Protein AF-A0A1J0W0M1-F1 (afdb_monomer_lite)

Foldseek 3Di:
DFFDKDWDQDPVRWIWIDTQPDPDIDIANHPVRRVVRVVVVVVVLCVDPVSVVVVVVVVVCCVVVVDPGPRDDDDDDDPVRVVVVVVVVVVVVVVVPCPDD

Secondary structure (DSSP, 8-state):
-EE--EEEE-TTS-EEEE-TT-S--EEESSHHHHHHHHHHHHHHHTT-HHHHHHHHHHHHHHHTTS---TTEE--PPPHHHHHHHHHHHHHHHHHHT----

Radius of gyration: 17.34 Å; chains: 1; bounding box: 52×24×37 Å

Organism: NCBI:txid2213200

Structure (mmCIF, N/CA/C/O backbone):
data_AF-A0A1J0W0M1-F1
#
_entry.id   AF-A0A1J0W0M1-F1
#
loop_
_atom_site.group_PDB
_atom_site.id
_atom_site.type_symbol
_atom_site.label_atom_id
_atom_site.label_alt_id
_atom_site.label_comp_id
_atom_site.label_asym_id
_atom_site.label_entity_id
_atom_site.label_seq_id
_atom_site.pdbx_PDB_ins_code
_atom_site.Cartn_x
_atom_site.Cartn_y
_atom_site.Cartn_z
_atom_site.occupancy
_atom_site.B_iso_or_equiv
_atom_site.auth_seq_id
_atom_site.auth_comp_id
_atom_site.auth_asym_id
_atom_site.auth_atom_id
_atom_site.pdbx_PDB_model_num
ATOM 1 N N . MET A 1 1 ? 6.094 0.647 -9.565 1.00 68.62 1 MET A N 1
ATOM 2 C CA . MET A 1 1 ? 4.744 0.224 -9.163 1.00 68.62 1 MET A CA 1
ATOM 3 C C . MET A 1 1 ? 4.383 0.999 -7.916 1.00 68.62 1 MET A C 1
ATOM 5 O O . MET A 1 1 ? 5.224 1.091 -7.030 1.00 68.62 1 MET A O 1
ATOM 9 N N . THR A 1 2 ? 3.204 1.600 -7.879 1.00 75.31 2 THR A N 1
ATOM 10 C CA . THR A 1 2 ? 2.657 2.276 -6.697 1.00 75.31 2 THR A CA 1
ATOM 11 C C . THR A 1 2 ? 1.217 1.823 -6.521 1.00 75.31 2 THR A C 1
ATOM 13 O O . THR A 1 2 ? 0.497 1.723 -7.513 1.00 75.31 2 THR A O 1
ATOM 16 N N . GLN A 1 3 ? 0.814 1.528 -5.286 1.00 79.06 3 GLN A N 1
ATOM 17 C CA . GLN A 1 3 ? -0.577 1.256 -4.934 1.00 79.06 3 GLN A CA 1
ATOM 18 C C . GLN A 1 3 ? -1.076 2.294 -3.937 1.00 79.06 3 GLN A C 1
ATOM 20 O O . GLN A 1 3 ? -0.400 2.561 -2.943 1.00 79.06 3 GLN A O 1
ATOM 25 N N . ASP A 1 4 ? -2.256 2.854 -4.194 1.00 86.31 4 ASP A N 1
ATOM 26 C CA . ASP A 1 4 ? -2.888 3.830 -3.310 1.00 86.31 4 ASP A CA 1
ATOM 27 C C . ASP A 1 4 ? -3.742 3.128 -2.243 1.00 86.31 4 ASP A C 1
ATOM 29 O O . ASP A 1 4 ? -4.755 2.498 -2.573 1.00 86.31 4 ASP A O 1
ATOM 33 N N . PRO A 1 5 ? -3.376 3.229 -0.953 1.00 91.31 5 PRO A N 1
ATOM 34 C CA . PRO A 1 5 ? -4.140 2.604 0.112 1.00 91.31 5 PRO A CA 1
ATOM 35 C C . PRO A 1 5 ? -5.446 3.349 0.396 1.00 91.31 5 PRO A C 1
ATOM 37 O O . PRO A 1 5 ? -5.542 4.574 0.282 1.00 91.31 5 PRO A O 1
ATOM 40 N N . GLN A 1 6 ? -6.448 2.599 0.842 1.00 93.56 6 GLN A N 1
ATOM 41 C CA . GLN A 1 6 ? -7.738 3.109 1.290 1.00 93.56 6 GLN A CA 1
ATOM 42 C C . GLN A 1 6 ? -7.847 3.044 2.810 1.00 93.56 6 GLN A C 1
ATOM 44 O O . GLN A 1 6 ? -7.399 2.086 3.440 1.00 93.56 6 GLN A O 1
ATOM 49 N N . PHE A 1 7 ? -8.489 4.057 3.392 1.00 95.88 7 PHE A N 1
ATOM 50 C CA . PHE A 1 7 ? -8.691 4.184 4.834 1.00 95.88 7 PHE A CA 1
ATOM 51 C C . PHE A 1 7 ? -10.176 4.354 5.132 1.00 95.88 7 PHE A C 1
ATOM 53 O O . PHE A 1 7 ? -10.827 5.233 4.571 1.00 95.88 7 PHE A O 1
ATOM 60 N N . VAL A 1 8 ? -10.710 3.527 6.028 1.00 96.19 8 VAL A N 1
ATOM 61 C CA . VAL A 1 8 ? -12.124 3.542 6.414 1.00 96.19 8 VAL A CA 1
ATOM 62 C C . VAL A 1 8 ? -12.225 3.622 7.930 1.00 96.19 8 VAL A C 1
ATOM 64 O O . VAL A 1 8 ? -11.760 2.724 8.632 1.00 96.19 8 VAL A O 1
ATOM 67 N N . THR A 1 9 ? -12.851 4.685 8.432 1.00 96.50 9 THR A N 1
ATOM 68 C CA . THR A 1 9 ? -13.174 4.819 9.857 1.00 96.50 9 THR A CA 1
ATOM 69 C C . THR A 1 9 ? -14.288 3.844 10.228 1.00 96.50 9 THR A C 1
ATOM 71 O O . THR A 1 9 ? -15.326 3.789 9.568 1.00 96.50 9 THR A O 1
ATOM 74 N N . GLN A 1 10 ? -14.061 3.062 11.276 1.00 95.62 10 GLN A N 1
ATOM 75 C CA . GLN A 1 10 ? -14.984 2.064 11.796 1.00 95.62 10 GLN A CA 1
ATOM 76 C C . GLN A 1 10 ? -15.900 2.662 12.883 1.00 95.62 10 GLN A C 1
ATOM 78 O O . GLN A 1 10 ? -15.579 3.709 13.451 1.00 95.62 10 GLN A O 1
ATOM 83 N N . PRO A 1 11 ? -17.042 2.016 13.200 1.00 95.44 11 PRO A N 1
ATOM 84 C CA . PRO A 1 11 ? -17.983 2.517 14.208 1.00 95.44 11 PRO A CA 1
ATOM 85 C C . PRO A 1 11 ? -17.401 2.655 15.623 1.00 95.44 11 PRO A C 1
ATOM 87 O O . PRO A 1 11 ? -17.910 3.440 16.416 1.00 95.44 11 PRO A O 1
ATOM 90 N N . ASP A 1 12 ? -16.345 1.905 15.940 1.00 94.06 12 ASP A N 1
ATOM 91 C CA . ASP A 1 12 ? -15.622 1.948 17.217 1.00 94.06 12 ASP A CA 1
ATOM 92 C C . ASP A 1 12 ? -14.529 3.036 17.263 1.00 94.06 12 ASP A C 1
ATOM 94 O O . ASP A 1 12 ? -13.791 3.136 18.242 1.00 94.06 12 ASP A O 1
ATOM 98 N N . GLY A 1 13 ? -14.416 3.856 16.211 1.00 92.31 13 GLY A N 1
ATOM 99 C CA . GLY A 1 13 ? -13.429 4.928 16.087 1.00 92.31 13 GLY A CA 1
ATOM 100 C C . GLY A 1 13 ? -12.076 4.488 15.523 1.00 92.31 13 GLY A C 1
ATOM 101 O O . GLY A 1 13 ? -11.244 5.347 15.233 1.00 92.31 13 GLY A O 1
ATOM 102 N N . ARG A 1 14 ? -11.853 3.185 15.308 1.00 96.50 14 ARG A N 1
ATOM 103 C CA . ARG A 1 14 ? -10.620 2.672 14.696 1.00 96.50 14 ARG A CA 1
ATOM 104 C C . ARG A 1 14 ? -10.583 2.953 13.196 1.00 96.50 14 ARG A C 1
ATOM 106 O O . ARG A 1 14 ? -11.610 3.184 12.561 1.00 96.50 14 ARG A O 1
ATOM 113 N N . VAL A 1 15 ? -9.395 2.903 12.596 1.00 97.31 15 VAL A N 1
ATOM 114 C CA . VAL A 1 15 ? -9.219 3.076 11.147 1.00 97.31 15 VAL A CA 1
ATOM 115 C C . VAL A 1 15 ? -8.740 1.774 10.526 1.00 97.31 15 VAL A C 1
ATOM 117 O O . VAL A 1 15 ? -7.652 1.288 10.836 1.00 97.31 15 VAL A O 1
ATOM 120 N N . ARG A 1 16 ? -9.539 1.229 9.609 1.00 97.06 16 ARG A N 1
ATOM 121 C CA . ARG A 1 16 ? -9.161 0.104 8.754 1.00 97.06 16 ARG A CA 1
ATOM 122 C C . ARG A 1 16 ? -8.390 0.619 7.541 1.00 97.06 16 ARG A C 1
ATOM 124 O O . ARG A 1 16 ? -8.899 1.498 6.848 1.00 97.06 16 ARG A O 1
ATOM 131 N N . ALA A 1 17 ? -7.219 0.054 7.260 1.00 96.75 17 ALA A N 1
ATOM 132 C CA . ALA A 1 17 ? -6.415 0.367 6.079 1.00 96.75 17 ALA A CA 1
ATOM 133 C C . ALA A 1 17 ? -6.181 -0.881 5.217 1.00 96.75 17 ALA A C 1
ATOM 135 O O . ALA A 1 17 ? -5.984 -1.968 5.759 1.00 96.75 17 ALA A O 1
ATOM 136 N N . TYR A 1 18 ? -6.229 -0.729 3.893 1.00 94.00 18 TYR A N 1
ATOM 137 C CA . TYR A 1 18 ? -6.041 -1.822 2.930 1.00 94.00 18 TYR A CA 1
ATOM 138 C C . TYR A 1 18 ? -5.629 -1.285 1.554 1.00 94.00 18 TYR A C 1
ATOM 140 O O . TYR A 1 18 ? -5.935 -0.139 1.219 1.00 94.00 18 TYR A O 1
ATOM 148 N N . TYR A 1 19 ? -4.976 -2.115 0.741 1.00 90.19 19 TYR A N 1
ATOM 149 C CA . TYR A 1 19 ? -4.766 -1.831 -0.678 1.00 90.19 19 TYR A CA 1
ATOM 150 C C . TYR A 1 19 ? -5.920 -2.422 -1.495 1.00 90.19 19 TYR A C 1
ATOM 152 O O . TYR A 1 19 ? -6.258 -3.593 -1.310 1.00 90.19 19 TYR A O 1
ATOM 160 N N . PRO A 1 20 ? -6.563 -1.656 -2.389 1.00 84.25 20 PRO A N 1
ATOM 161 C CA . PRO A 1 20 ? -7.574 -2.229 -3.266 1.00 84.25 20 PRO A CA 1
ATOM 162 C C . PRO A 1 20 ? -6.957 -3.309 -4.167 1.00 84.25 20 PRO A C 1
ATOM 164 O O . PRO A 1 20 ? -5.918 -3.092 -4.786 1.00 84.25 20 PRO A O 1
ATOM 167 N N . GLY A 1 21 ? -7.601 -4.475 -4.225 1.00 79.94 21 GLY A N 1
ATOM 168 C CA . GLY A 1 21 ? -7.092 -5.651 -4.944 1.00 79.94 21 GLY A CA 1
ATOM 169 C C . GLY A 1 21 ? -6.372 -6.671 -4.061 1.00 79.94 21 GLY A C 1
ATOM 170 O O . GLY A 1 21 ? -6.215 -7.809 -4.485 1.00 79.94 21 GLY A O 1
ATOM 171 N N . GLU A 1 22 ? -6.015 -6.305 -2.830 1.00 87.06 22 GLU A N 1
ATOM 172 C CA . GLU A 1 22 ? -5.498 -7.239 -1.830 1.00 87.06 22 GLU A CA 1
ATOM 173 C C . GLU A 1 22 ? -6.643 -7.833 -0.988 1.00 87.06 22 GLU A C 1
ATOM 175 O O . GLU A 1 22 ? -7.677 -7.193 -0.770 1.00 87.06 22 GLU A O 1
ATOM 180 N N . ASP A 1 23 ? -6.464 -9.060 -0.494 1.00 88.44 23 ASP A N 1
ATOM 181 C CA . ASP A 1 23 ? -7.453 -9.789 0.318 1.00 88.44 23 ASP A CA 1
ATOM 182 C C . ASP A 1 23 ? -7.305 -9.554 1.833 1.00 88.44 23 ASP A C 1
ATOM 184 O O . ASP A 1 23 ? -8.059 -10.100 2.645 1.00 88.44 23 ASP A O 1
ATOM 188 N N . TRP A 1 24 ? -6.355 -8.708 2.222 1.00 91.75 24 TRP A N 1
ATOM 189 C CA . TRP A 1 24 ? -6.000 -8.435 3.605 1.00 91.75 24 TRP A CA 1
ATOM 190 C C . TRP A 1 24 ? -6.172 -6.955 3.961 1.00 91.75 24 TRP A C 1
ATOM 192 O O . TRP A 1 24 ? -6.204 -6.059 3.116 1.00 91.75 24 TRP A O 1
ATOM 202 N N . TYR A 1 25 ? -6.306 -6.692 5.259 1.00 95.88 25 TYR A N 1
ATOM 203 C CA . TYR A 1 25 ? -6.407 -5.348 5.816 1.00 95.88 25 TYR A CA 1
ATOM 204 C C . TYR A 1 25 ? -5.778 -5.302 7.207 1.00 95.88 25 TYR A C 1
ATOM 206 O O . TYR A 1 25 ? -5.664 -6.318 7.891 1.00 95.88 25 TYR A O 1
ATOM 214 N N . VAL A 1 26 ? -5.450 -4.098 7.664 1.00 96.62 26 VAL A N 1
ATOM 215 C CA . VAL A 1 26 ? -4.986 -3.826 9.030 1.00 96.62 26 VAL A CA 1
ATOM 216 C C . VAL A 1 26 ? -5.913 -2.830 9.715 1.00 96.62 26 VAL A C 1
ATOM 218 O O . VAL A 1 26 ? -6.713 -2.155 9.064 1.00 96.62 26 VAL A O 1
ATOM 221 N N . THR A 1 27 ? -5.829 -2.725 11.042 1.00 96.94 27 THR A N 1
ATOM 222 C CA . THR A 1 27 ? -6.644 -1.773 11.809 1.00 96.94 27 THR A CA 1
ATOM 223 C C . THR A 1 27 ? -5.805 -1.019 12.836 1.00 96.94 27 THR A C 1
ATOM 225 O O . THR A 1 27 ? -5.307 -1.617 13.790 1.00 96.94 27 THR A O 1
ATOM 228 N N . GLY A 1 28 ? -5.715 0.302 12.692 1.00 95.75 28 GLY A N 1
ATOM 229 C CA . GLY A 1 28 ? -5.082 1.206 13.654 1.00 95.75 28 GLY A CA 1
ATOM 230 C C . GLY A 1 28 ? -6.083 1.863 14.605 1.00 95.75 28 GLY A C 1
ATOM 231 O O . GLY A 1 28 ? -7.281 1.899 14.328 1.00 95.75 28 GLY A O 1
ATOM 232 N N . ALA A 1 29 ? -5.597 2.392 15.730 1.00 96.19 29 ALA A N 1
ATOM 233 C CA . ALA A 1 29 ? -6.412 3.202 16.644 1.00 96.19 29 ALA A CA 1
ATOM 234 C C . ALA A 1 29 ? -6.841 4.540 16.013 1.00 96.19 29 ALA A C 1
ATOM 236 O O . ALA A 1 29 ? -7.906 5.059 16.318 1.00 96.19 29 ALA A O 1
ATOM 237 N N . ASP A 1 30 ? -6.024 5.060 15.100 1.00 94.38 30 ASP A N 1
ATOM 238 C CA . ASP A 1 30 ? -6.273 6.253 14.301 1.00 94.38 30 ASP A CA 1
ATOM 239 C C . ASP A 1 30 ? -5.649 6.081 12.904 1.00 94.38 30 ASP A C 1
ATOM 241 O O . ASP A 1 30 ? -5.099 5.024 12.569 1.00 94.38 30 ASP A O 1
ATOM 245 N N . ARG A 1 31 ? -5.723 7.124 12.071 1.00 93.44 31 ARG A N 1
ATOM 246 C CA . ARG A 1 31 ? -5.196 7.088 10.701 1.00 93.44 31 ARG A CA 1
ATOM 247 C C . ARG A 1 31 ? -3.682 6.871 10.649 1.00 93.44 31 ARG A C 1
ATOM 249 O O . ARG A 1 31 ? -3.224 6.130 9.786 1.00 93.44 31 ARG A O 1
ATOM 256 N N . ASN A 1 32 ? -2.913 7.478 11.549 1.00 94.12 32 ASN A N 1
ATOM 257 C CA . ASN A 1 32 ? -1.457 7.329 11.569 1.00 94.12 32 ASN A CA 1
ATOM 258 C C . ASN A 1 32 ? -1.061 5.928 12.041 1.00 94.12 32 ASN A C 1
ATOM 260 O O . ASN A 1 32 ? -0.197 5.298 11.433 1.00 94.12 32 ASN A O 1
ATOM 264 N N . GLY A 1 33 ? -1.746 5.403 13.059 1.00 94.31 33 GLY A N 1
ATOM 265 C CA . GLY A 1 33 ? -1.587 4.022 13.503 1.00 94.31 33 GLY A CA 1
ATOM 266 C C . GLY A 1 33 ? -1.935 3.018 12.403 1.00 94.31 33 GLY A C 1
ATOM 267 O O . GLY A 1 33 ? -1.242 2.018 12.243 1.00 94.31 33 GLY A O 1
ATOM 268 N N . ALA A 1 34 ? -2.965 3.299 11.600 1.00 94.75 34 ALA A N 1
ATOM 269 C CA . ALA A 1 34 ? -3.341 2.446 10.477 1.00 94.75 34 ALA A CA 1
ATOM 270 C C . ALA A 1 34 ? -2.312 2.498 9.335 1.00 94.75 34 ALA A C 1
ATOM 272 O O . ALA A 1 34 ? -2.021 1.460 8.751 1.00 94.75 34 ALA A O 1
ATOM 273 N N . ILE A 1 35 ? -1.721 3.668 9.051 1.00 92.38 35 ILE A N 1
ATOM 274 C CA . ILE A 1 35 ? -0.613 3.805 8.087 1.00 92.38 35 ILE A CA 1
ATOM 275 C C . ILE A 1 35 ? 0.600 2.987 8.541 1.00 92.38 35 ILE A C 1
ATOM 277 O O . ILE A 1 35 ? 1.128 2.204 7.758 1.00 92.38 35 ILE A O 1
ATOM 281 N N . ALA A 1 36 ? 1.022 3.138 9.799 1.00 92.44 36 ALA A N 1
ATOM 282 C CA . ALA A 1 36 ? 2.177 2.416 10.330 1.00 92.44 36 ALA A CA 1
ATOM 283 C C . ALA A 1 36 ? 1.964 0.894 10.294 1.00 92.44 36 ALA A C 1
ATOM 285 O O . ALA A 1 36 ? 2.845 0.158 9.853 1.00 92.44 36 ALA A O 1
ATOM 286 N N . ALA A 1 37 ? 0.774 0.430 10.691 1.00 94.81 37 ALA A N 1
ATOM 287 C CA . ALA A 1 37 ? 0.414 -0.982 10.613 1.00 94.81 37 ALA A CA 1
ATOM 288 C C . ALA A 1 37 ? 0.400 -1.498 9.165 1.00 94.81 37 ALA A C 1
ATOM 290 O O . ALA A 1 37 ? 0.827 -2.620 8.916 1.00 94.81 37 ALA A O 1
ATOM 291 N N . LEU A 1 38 ? -0.064 -0.683 8.211 1.00 94.06 38 LEU A N 1
ATOM 292 C CA . LEU A 1 38 ? -0.155 -1.082 6.807 1.00 94.06 38 LEU A CA 1
ATOM 293 C C . LEU A 1 38 ? 1.233 -1.248 6.185 1.00 94.06 38 LEU A C 1
ATOM 295 O O . LEU A 1 38 ? 1.464 -2.215 5.466 1.00 94.06 38 LEU A O 1
ATOM 299 N N . ILE A 1 39 ? 2.153 -0.330 6.492 1.00 91.56 39 ILE A N 1
ATOM 300 C CA . ILE A 1 39 ? 3.546 -0.406 6.037 1.00 91.56 39 ILE A C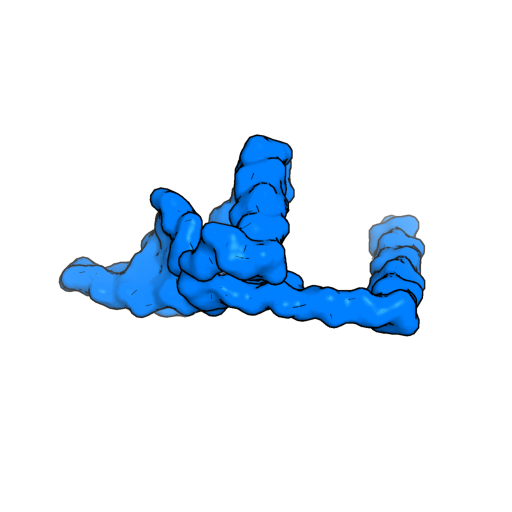A 1
ATOM 301 C C . ILE A 1 39 ? 4.207 -1.672 6.591 1.00 91.56 39 ILE A C 1
ATOM 303 O O . ILE A 1 39 ? 4.764 -2.444 5.818 1.00 91.56 39 ILE A O 1
ATOM 307 N N . ALA A 1 40 ? 4.081 -1.926 7.897 1.00 93.06 40 ALA A N 1
ATOM 308 C CA . ALA A 1 40 ? 4.684 -3.096 8.532 1.00 93.06 40 ALA A CA 1
ATOM 309 C C . ALA A 1 40 ? 4.147 -4.423 7.962 1.00 93.06 40 ALA A C 1
ATOM 311 O O . ALA A 1 40 ? 4.926 -5.319 7.644 1.00 93.06 40 ALA A O 1
ATOM 312 N N . GLU A 1 41 ? 2.827 -4.537 7.778 1.00 94.38 41 GLU A N 1
ATOM 313 C CA . GLU A 1 41 ? 2.212 -5.736 7.191 1.00 94.38 41 GLU A CA 1
ATOM 314 C C . GLU A 1 41 ? 2.647 -5.932 5.733 1.00 94.38 41 GLU A C 1
ATOM 316 O O . GLU A 1 41 ? 2.963 -7.049 5.320 1.00 94.38 41 GLU A O 1
ATOM 321 N N . SER A 1 42 ? 2.718 -4.845 4.956 1.00 90.38 42 SER A N 1
ATOM 322 C CA . SER A 1 42 ? 3.199 -4.893 3.575 1.00 90.38 42 SER A CA 1
ATOM 323 C C . SER A 1 42 ? 4.656 -5.351 3.504 1.00 90.38 42 SER A C 1
ATOM 325 O O . SER A 1 42 ? 4.987 -6.182 2.662 1.00 90.38 42 SER A O 1
ATOM 327 N N . GLU A 1 43 ? 5.532 -4.841 4.371 1.00 90.19 43 GLU A N 1
ATOM 328 C CA . GLU A 1 43 ? 6.939 -5.253 4.432 1.00 90.19 43 GLU A CA 1
ATOM 329 C C . GLU A 1 43 ? 7.083 -6.724 4.825 1.00 90.19 43 GLU A C 1
ATOM 331 O O . GLU A 1 43 ? 7.874 -7.446 4.219 1.00 90.19 43 GLU A O 1
ATOM 336 N N . GLN A 1 44 ? 6.294 -7.188 5.796 1.00 91.12 44 GLN A N 1
ATOM 337 C CA . GLN A 1 44 ? 6.281 -8.589 6.205 1.00 91.12 44 GLN A CA 1
ATOM 338 C C . GLN A 1 44 ? 5.810 -9.501 5.066 1.00 91.12 44 GLN A C 1
ATOM 340 O O . GLN A 1 44 ? 6.422 -10.534 4.805 1.00 91.12 44 GLN A O 1
ATOM 345 N N . ARG A 1 45 ? 4.752 -9.116 4.348 1.00 90.19 45 ARG A N 1
ATOM 346 C CA . ARG A 1 45 ? 4.238 -9.874 3.198 1.00 90.19 45 ARG A CA 1
ATOM 347 C C . ARG A 1 45 ? 5.217 -9.933 2.043 1.00 90.19 45 ARG A C 1
AT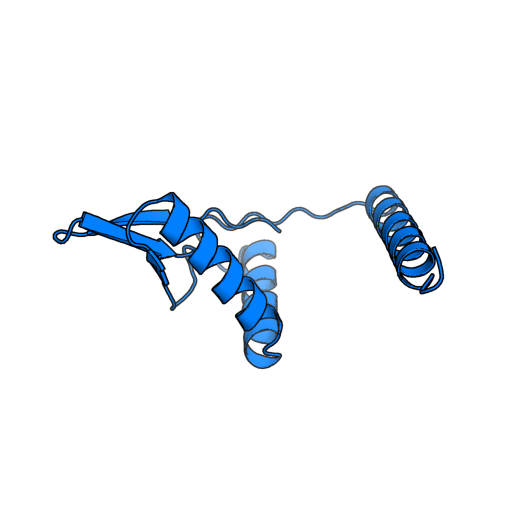OM 349 O O . ARG A 1 45 ? 5.368 -10.978 1.425 1.00 90.19 45 ARG A O 1
ATOM 356 N N . MET A 1 46 ? 5.952 -8.854 1.801 1.00 88.12 46 MET A N 1
ATOM 357 C CA . MET A 1 46 ? 7.014 -8.833 0.796 1.00 88.12 46 MET A CA 1
ATOM 358 C C . MET A 1 46 ? 8.194 -9.757 1.137 1.00 88.12 46 MET A C 1
ATOM 360 O O . MET A 1 46 ? 9.038 -9.985 0.276 1.00 88.12 46 MET A O 1
ATOM 364 N N . GLN A 1 47 ? 8.268 -10.309 2.352 1.00 90.00 47 GLN A N 1
ATOM 365 C CA . GLN A 1 47 ? 9.234 -11.357 2.704 1.00 90.00 47 GLN A CA 1
ATOM 366 C C . GLN A 1 47 ? 8.706 -12.771 2.421 1.00 90.00 47 GLN A C 1
ATOM 368 O O . GLN A 1 47 ? 9.499 -13.710 2.400 1.00 90.00 47 GLN A O 1
ATOM 373 N N . ASP A 1 48 ? 7.400 -12.938 2.187 1.00 91.12 48 ASP A N 1
ATOM 374 C CA . ASP A 1 48 ? 6.792 -14.216 1.819 1.00 91.12 48 ASP A CA 1
ATOM 375 C C . ASP A 1 48 ? 6.927 -14.453 0.298 1.00 91.12 48 ASP A C 1
ATOM 377 O O . ASP A 1 48 ? 6.338 -13.717 -0.505 1.00 91.12 48 ASP A O 1
ATOM 381 N N . PRO A 1 49 ? 7.668 -15.492 -0.139 1.00 89.06 49 PRO A N 1
ATOM 382 C CA . PRO A 1 49 ? 7.826 -15.805 -1.557 1.00 89.06 49 PRO A CA 1
ATOM 383 C C . PRO A 1 49 ? 6.503 -16.093 -2.277 1.00 89.06 49 PRO A C 1
ATOM 385 O O . PRO A 1 49 ? 6.378 -15.792 -3.465 1.00 89.06 49 PRO A O 1
ATOM 388 N N . ALA A 1 50 ? 5.518 -16.677 -1.586 1.00 89.56 50 ALA A N 1
ATOM 389 C CA . ALA A 1 50 ? 4.221 -16.992 -2.177 1.00 89.56 50 ALA A CA 1
ATOM 390 C C . ALA A 1 50 ? 3.421 -15.716 -2.461 1.00 89.56 50 ALA A C 1
ATOM 392 O O . ALA A 1 50 ? 2.827 -15.581 -3.534 1.00 89.56 50 ALA A O 1
ATOM 393 N N . TYR A 1 51 ? 3.465 -14.761 -1.531 1.00 87.81 51 TYR A N 1
ATOM 394 C CA . TYR A 1 51 ? 2.862 -13.445 -1.710 1.00 87.81 51 TYR A CA 1
ATOM 395 C C . TYR A 1 51 ? 3.537 -12.678 -2.850 1.00 87.81 51 TYR A C 1
ATOM 397 O O . TYR A 1 51 ? 2.856 -12.196 -3.751 1.00 87.81 51 TYR A O 1
ATOM 405 N N . LEU A 1 52 ? 4.874 -12.633 -2.873 1.00 88.44 52 LEU A N 1
ATOM 406 C CA . LEU A 1 52 ? 5.639 -11.986 -3.944 1.00 88.44 52 LEU A CA 1
ATOM 407 C C . LEU A 1 52 ? 5.271 -12.520 -5.333 1.00 88.44 52 LEU A C 1
ATOM 409 O O . L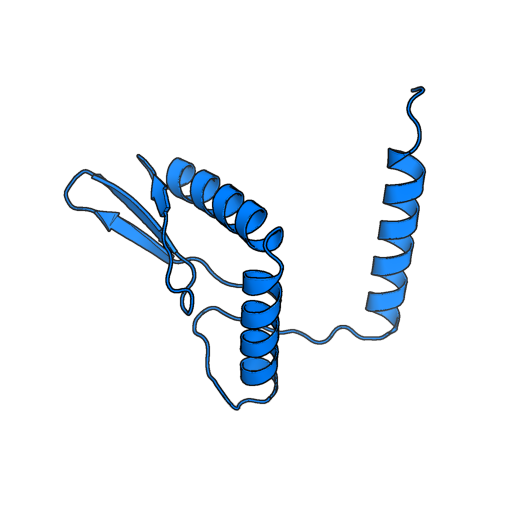EU A 1 52 ? 5.097 -11.734 -6.265 1.00 88.44 52 LEU A O 1
ATOM 413 N N . ALA A 1 53 ? 5.139 -13.841 -5.477 1.00 88.50 53 ALA A N 1
ATOM 414 C CA . ALA A 1 53 ? 4.761 -14.462 -6.742 1.00 88.50 53 ALA A CA 1
ATOM 415 C C . ALA A 1 53 ? 3.349 -14.043 -7.183 1.00 88.50 53 ALA A C 1
ATOM 417 O O . ALA A 1 53 ? 3.176 -13.584 -8.313 1.00 88.50 53 ALA A O 1
ATOM 418 N N . GLN A 1 54 ? 2.357 -14.124 -6.288 1.00 87.00 54 GLN A N 1
ATOM 419 C CA . GLN A 1 54 ? 0.990 -13.684 -6.593 1.00 87.00 54 GLN A CA 1
ATOM 420 C C . GLN A 1 54 ? 0.928 -12.192 -6.935 1.00 87.00 54 GLN A C 1
ATOM 422 O O . GLN A 1 54 ? 0.290 -11.799 -7.914 1.00 87.00 54 GLN A O 1
ATOM 427 N N . HIS A 1 55 ? 1.628 -11.364 -6.164 1.00 87.12 55 HIS A N 1
ATOM 428 C CA . HIS A 1 55 ? 1.658 -9.919 -6.346 1.00 87.12 55 HIS A CA 1
ATOM 429 C C . HIS A 1 55 ? 2.340 -9.527 -7.667 1.00 87.12 55 HIS A C 1
ATOM 431 O O . HIS A 1 55 ? 1.878 -8.632 -8.385 1.00 87.12 55 HIS A O 1
ATOM 437 N N . TRP A 1 56 ? 3.395 -10.248 -8.059 1.00 87.25 56 TRP A N 1
ATOM 438 C CA . TRP A 1 56 ? 4.020 -10.101 -9.372 1.00 87.25 56 T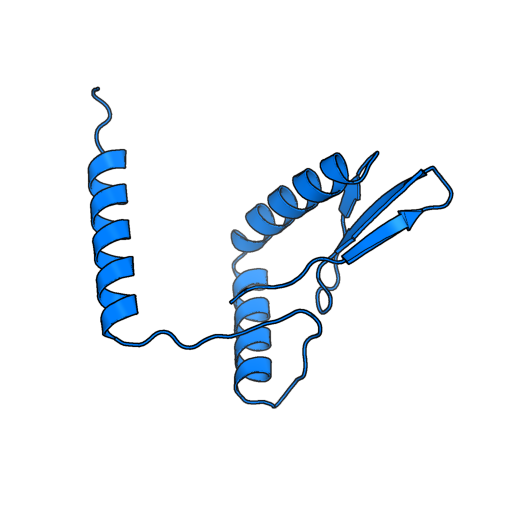RP A CA 1
ATOM 439 C C . TRP A 1 56 ? 3.069 -10.483 -10.509 1.00 87.25 56 TRP A C 1
ATOM 441 O O . TRP A 1 56 ? 2.932 -9.729 -11.473 1.00 87.25 56 TRP A O 1
ATOM 451 N N . GLU A 1 57 ? 2.373 -11.616 -10.402 1.00 89.06 57 GLU A N 1
ATOM 452 C CA . GLU A 1 57 ? 1.405 -12.036 -11.418 1.00 89.06 57 GLU A CA 1
ATOM 453 C C . GLU A 1 57 ? 0.253 -11.038 -11.572 1.00 89.06 57 GLU A C 1
ATOM 455 O O . GLU A 1 57 ? -0.106 -10.696 -12.700 1.00 89.06 57 GLU A O 1
ATOM 460 N N . MET A 1 58 ? -0.294 -10.530 -10.462 1.00 87.62 58 MET A N 1
ATOM 461 C CA . MET A 1 58 ? -1.296 -9.459 -10.470 1.00 87.62 58 MET A CA 1
ATOM 462 C C . MET A 1 58 ? -0.771 -8.225 -11.214 1.00 87.62 58 MET A C 1
ATOM 464 O O . MET A 1 58 ? -1.440 -7.699 -12.104 1.00 87.62 58 MET A O 1
ATOM 468 N N . THR A 1 59 ? 0.461 -7.811 -10.917 1.00 86.81 59 THR A N 1
ATOM 469 C CA . THR A 1 59 ? 1.116 -6.673 -11.577 1.00 86.81 59 THR A CA 1
ATOM 470 C C . THR A 1 59 ? 1.253 -6.885 -13.083 1.00 86.81 59 THR A C 1
ATOM 472 O O . THR A 1 59 ? 0.980 -5.969 -13.860 1.00 86.81 59 THR A O 1
ATOM 475 N N . GLN A 1 60 ? 1.641 -8.088 -13.516 1.00 88.81 60 GLN A N 1
ATOM 476 C CA . GLN A 1 60 ? 1.751 -8.422 -14.938 1.00 88.81 60 GLN A CA 1
ATOM 477 C C . GLN A 1 60 ? 0.386 -8.393 -15.628 1.00 88.81 60 GLN A C 1
ATOM 479 O O . GLN A 1 60 ? 0.246 -7.764 -16.673 1.00 88.81 60 GLN A O 1
ATOM 484 N N . ARG A 1 61 ? -0.649 -9.000 -15.030 1.00 88.12 61 ARG A N 1
ATOM 485 C CA . ARG A 1 61 ? -2.011 -8.957 -15.591 1.00 88.12 61 ARG A CA 1
ATOM 486 C C . ARG A 1 61 ? -2.537 -7.527 -15.706 1.00 88.12 61 ARG A C 1
ATOM 488 O O . ARG A 1 61 ? -3.152 -7.209 -16.723 1.00 88.12 61 ARG A O 1
ATOM 495 N N . HIS A 1 62 ? -2.251 -6.675 -14.720 1.00 85.88 62 HIS A N 1
ATOM 496 C CA . HIS A 1 62 ? -2.596 -5.256 -14.761 1.00 85.88 62 HIS A CA 1
ATOM 497 C C . HIS A 1 62 ? -1.878 -4.519 -15.891 1.00 85.88 62 HIS A C 1
ATOM 499 O O . HIS A 1 62 ? -2.509 -3.823 -16.684 1.00 85.88 62 HIS A O 1
ATOM 505 N N . ARG A 1 63 ? -0.555 -4.695 -15.991 1.00 87.25 63 ARG A N 1
ATOM 506 C CA . ARG A 1 63 ? 0.264 -4.064 -17.033 1.00 87.25 63 ARG A CA 1
ATOM 507 C C . ARG A 1 63 ? -0.187 -4.469 -18.434 1.00 87.25 63 ARG A C 1
ATOM 509 O O . ARG A 1 63 ? -0.279 -3.622 -19.314 1.00 87.25 63 ARG A O 1
ATOM 516 N N . ASP A 1 64 ? -0.494 -5.747 -18.621 1.00 89.38 64 ASP A N 1
ATOM 517 C CA . ASP A 1 64 ? -0.922 -6.295 -19.907 1.00 89.38 64 ASP A CA 1
ATOM 518 C C . ASP A 1 64 ? -2.388 -5.947 -20.243 1.00 89.38 64 ASP A C 1
ATOM 520 O O . ASP A 1 64 ? -2.906 -6.388 -21.268 1.00 89.38 64 ASP A O 1
ATOM 524 N N . GLY A 1 65 ? -3.094 -5.214 -19.370 1.00 85.88 65 GLY A N 1
ATOM 525 C CA . GLY A 1 65 ? -4.501 -4.847 -19.547 1.00 85.88 65 GLY A CA 1
ATOM 526 C C . GLY A 1 65 ? -5.483 -6.018 -19.428 1.00 85.88 65 GLY A C 1
ATOM 527 O O . GLY A 1 65 ? -6.643 -5.891 -19.815 1.00 85.88 65 GLY A O 1
ATOM 528 N N . ARG A 1 66 ? -5.036 -7.167 -18.904 1.00 89.06 66 ARG A N 1
ATOM 529 C CA . ARG A 1 66 ? -5.864 -8.368 -18.693 1.00 89.06 66 ARG A CA 1
ATOM 530 C C . ARG A 1 66 ? -6.731 -8.268 -17.441 1.00 89.06 66 ARG A C 1
ATOM 532 O O . ARG A 1 66 ? -7.758 -8.934 -17.354 1.00 89.06 66 ARG A O 1
ATOM 539 N N . GLU A 1 67 ? -6.313 -7.451 -16.483 1.00 86.62 67 GLU A N 1
ATOM 540 C CA . GLU A 1 67 ? -7.025 -7.179 -15.238 1.00 86.62 67 GLU A CA 1
ATOM 541 C C . GLU A 1 67 ? -6.918 -5.685 -14.917 1.00 86.62 67 GLU A C 1
ATOM 543 O O . GLU A 1 67 ? -5.900 -5.062 -15.205 1.00 86.62 67 GLU A O 1
ATOM 548 N N . HIS A 1 68 ? -7.951 -5.094 -14.316 1.00 84.50 68 HIS A N 1
ATOM 549 C CA . HIS A 1 68 ? -7.840 -3.766 -13.722 1.00 84.50 68 HIS A CA 1
ATOM 550 C C . HIS A 1 68 ? -7.858 -3.899 -12.202 1.00 84.50 68 HIS A C 1
ATOM 552 O O . HIS A 1 68 ? -8.865 -4.289 -11.616 1.00 84.50 68 HIS A O 1
ATOM 558 N N . THR A 1 69 ? -6.741 -3.542 -11.580 1.00 83.31 69 THR A N 1
ATOM 559 C CA . THR A 1 69 ? -6.561 -3.556 -10.123 1.00 83.31 69 THR A CA 1
ATOM 560 C C . THR A 1 69 ? -6.690 -2.115 -9.632 1.00 83.31 69 THR A C 1
ATOM 562 O O . THR A 1 69 ? -5.844 -1.289 -9.985 1.00 83.31 69 THR A O 1
ATOM 565 N N . PRO A 1 70 ? -7.743 -1.761 -8.879 1.00 81.19 70 PRO A N 1
ATOM 566 C CA . PRO A 1 70 ? -7.946 -0.384 -8.449 1.00 81.19 70 PRO A CA 1
ATOM 567 C C . PRO A 1 70 ? -6.775 0.121 -7.601 1.00 81.19 70 PRO A C 1
ATOM 569 O O . PRO A 1 70 ? -6.175 -0.630 -6.841 1.00 81.19 70 PRO A O 1
ATOM 572 N N . GLY A 1 71 ? -6.425 1.399 -7.741 1.00 79.12 71 GLY A N 1
ATOM 573 C CA . GLY A 1 71 ? -5.322 2.005 -6.990 1.00 79.12 71 GLY A CA 1
ATOM 574 C C . GLY A 1 71 ? -3.925 1.523 -7.391 1.00 79.12 71 GLY A C 1
ATOM 575 O O . GLY A 1 71 ? -2.959 2.106 -6.919 1.00 79.12 71 GLY A O 1
ATOM 576 N N . LEU A 1 72 ? -3.786 0.521 -8.266 1.00 82.38 72 LEU A N 1
ATOM 577 C CA . LEU A 1 72 ? -2.502 0.068 -8.789 1.00 82.38 72 LEU A CA 1
ATOM 578 C C . LEU A 1 72 ? -2.083 0.906 -10.000 1.00 82.38 72 LEU A C 1
ATOM 580 O O . LEU A 1 72 ? -2.821 1.036 -10.970 1.00 82.38 72 LEU A O 1
ATOM 584 N N . SER A 1 73 ? -0.866 1.441 -9.950 1.00 80.94 73 SER A N 1
ATOM 585 C CA . SER A 1 73 ? -0.201 2.118 -11.060 1.00 80.94 73 SER A CA 1
ATOM 586 C C . SER A 1 73 ? 1.133 1.446 -11.372 1.00 80.94 73 SER A C 1
ATOM 588 O O . SER A 1 73 ? 2.020 1.314 -10.517 1.00 80.94 73 SER A O 1
ATOM 590 N N . VAL A 1 74 ? 1.304 1.046 -12.631 1.00 81.31 74 VAL A N 1
ATOM 591 C CA . VAL A 1 74 ? 2.545 0.465 -13.152 1.00 81.31 74 VAL A CA 1
ATOM 592 C C . VAL A 1 74 ? 3.154 1.439 -14.154 1.00 81.31 74 VAL A C 1
ATOM 594 O O . VAL A 1 74 ? 2.484 1.903 -15.068 1.00 81.31 74 VAL A O 1
ATOM 597 N N . ARG A 1 75 ? 4.437 1.756 -13.971 1.00 82.56 75 ARG A N 1
ATOM 598 C CA . ARG A 1 75 ? 5.218 2.574 -14.899 1.00 82.56 75 ARG A CA 1
ATOM 599 C C . ARG A 1 75 ? 6.445 1.784 -15.313 1.00 82.56 75 ARG A C 1
ATOM 601 O O . ARG A 1 75 ? 7.181 1.317 -14.441 1.00 82.56 75 ARG A O 1
ATOM 608 N N . GLU A 1 76 ? 6.654 1.664 -16.616 1.00 79.62 76 GLU A N 1
ATOM 609 C CA . GLU A 1 76 ? 7.917 1.179 -17.158 1.00 79.62 76 GLU A CA 1
ATOM 610 C C . GLU A 1 76 ? 8.976 2.269 -17.000 1.00 79.62 76 GLU A C 1
ATOM 612 O O . GLU A 1 76 ? 8.723 3.454 -17.235 1.00 79.62 76 GLU A O 1
ATOM 617 N N . ILE A 1 77 ? 10.146 1.867 -16.521 1.00 83.44 77 ILE A N 1
ATOM 618 C CA . ILE A 1 77 ? 11.317 2.735 -16.470 1.00 83.44 77 ILE A CA 1
ATOM 619 C C . ILE A 1 77 ? 12.151 2.460 -17.714 1.00 83.44 77 ILE A C 1
ATOM 621 O O . ILE A 1 77 ? 12.240 1.315 -18.160 1.00 83.44 77 ILE A O 1
ATOM 625 N N . ASP A 1 78 ? 12.738 3.507 -18.280 1.00 82.44 78 ASP A N 1
ATOM 626 C CA . ASP A 1 78 ? 13.671 3.341 -19.386 1.00 82.44 78 ASP A CA 1
ATOM 627 C C . ASP A 1 78 ? 15.030 2.812 -18.894 1.00 82.44 78 ASP A C 1
ATOM 629 O O . ASP A 1 78 ? 15.296 2.677 -17.693 1.00 82.44 78 ASP A O 1
ATOM 633 N N . GLN A 1 79 ? 15.897 2.477 -19.850 1.00 84.50 79 GLN A N 1
ATOM 634 C CA . GLN A 1 79 ? 17.219 1.933 -19.560 1.00 84.50 79 GLN A CA 1
ATOM 635 C C . GLN A 1 79 ? 18.084 2.905 -18.742 1.00 84.50 79 GLN A C 1
ATOM 637 O O . GLN A 1 79 ? 18.794 2.477 -17.834 1.00 84.50 79 GLN A O 1
ATOM 642 N N . THR A 1 80 ? 18.000 4.207 -19.014 1.00 86.88 80 THR A N 1
ATOM 643 C CA . THR A 1 80 ? 18.774 5.226 -18.297 1.00 86.88 80 THR A CA 1
ATOM 644 C C . THR A 1 80 ? 18.348 5.310 -16.833 1.00 86.88 80 THR A C 1
ATOM 646 O O . THR A 1 80 ? 19.189 5.326 -15.934 1.00 86.88 80 THR A O 1
ATOM 649 N N . GLU A 1 81 ? 17.045 5.300 -16.560 1.00 86.69 81 GLU A N 1
ATOM 650 C CA . GLU A 1 81 ? 16.519 5.287 -15.200 1.00 86.69 81 GLU A CA 1
ATOM 651 C C . GLU A 1 81 ? 16.873 3.983 -14.464 1.00 86.69 81 GLU A C 1
ATOM 653 O O . GLU A 1 81 ? 17.194 4.014 -13.271 1.00 86.69 81 GLU A O 1
ATOM 658 N N . TYR A 1 82 ? 16.873 2.843 -15.161 1.00 83.81 82 TYR A N 1
ATOM 659 C CA . TYR A 1 82 ? 17.325 1.566 -14.604 1.00 83.81 82 TYR A CA 1
ATOM 660 C C . TYR A 1 82 ? 18.804 1.598 -14.189 1.00 83.81 82 TYR A C 1
ATOM 662 O O . TYR A 1 82 ? 19.143 1.206 -13.066 1.00 83.81 82 TYR A O 1
ATOM 670 N N . GLU A 1 83 ? 19.684 2.096 -15.060 1.00 84.50 83 GLU A N 1
ATOM 671 C CA . GLU A 1 83 ? 21.121 2.219 -14.794 1.00 84.50 83 GLU A CA 1
ATOM 672 C C . GLU A 1 83 ? 21.389 3.132 -13.588 1.00 84.50 83 GLU A C 1
ATOM 674 O O . GLU A 1 83 ? 22.131 2.749 -12.679 1.00 84.50 83 GLU A O 1
ATOM 679 N N . ILE A 1 84 ? 20.711 4.286 -13.513 1.00 86.12 84 ILE A N 1
ATOM 680 C CA . ILE A 1 84 ? 20.817 5.220 -12.380 1.00 86.12 84 ILE A CA 1
ATOM 681 C C . ILE A 1 84 ? 20.400 4.544 -11.070 1.00 86.12 84 ILE A C 1
ATOM 683 O O . ILE A 1 84 ? 21.127 4.607 -10.076 1.00 86.12 84 ILE A O 1
ATOM 687 N N . ARG A 1 85 ? 19.243 3.873 -11.048 1.00 83.88 85 ARG A N 1
ATOM 688 C CA . ARG A 1 85 ? 18.741 3.202 -9.837 1.00 83.88 85 ARG A CA 1
ATOM 689 C C . ARG A 1 85 ? 19.678 2.085 -9.378 1.00 83.88 85 ARG A C 1
ATOM 691 O O . ARG A 1 85 ? 19.943 1.968 -8.182 1.00 83.88 85 ARG A O 1
ATOM 698 N N . THR A 1 86 ? 20.209 1.304 -10.315 1.00 81.75 86 THR A N 1
ATOM 699 C CA . THR A 1 86 ? 21.127 0.193 -10.023 1.00 81.75 86 THR A CA 1
ATOM 700 C C . THR A 1 86 ? 22.460 0.701 -9.473 1.00 81.75 86 THR A C 1
ATOM 702 O O . THR A 1 86 ? 22.967 0.159 -8.489 1.00 81.75 86 THR A O 1
ATOM 705 N N . ALA A 1 87 ? 23.002 1.784 -10.038 1.00 80.38 87 ALA A N 1
ATOM 706 C CA . ALA A 1 87 ? 24.216 2.419 -9.534 1.00 80.38 87 ALA A CA 1
ATOM 707 C C . ALA A 1 87 ? 24.029 2.958 -8.104 1.00 80.38 87 ALA A C 1
ATOM 709 O O . ALA A 1 87 ? 24.853 2.683 -7.229 1.00 80.38 87 ALA A O 1
ATOM 710 N N . LEU A 1 88 ? 22.911 3.649 -7.838 1.00 79.12 88 LEU A N 1
ATOM 711 C CA . LEU A 1 88 ? 22.587 4.178 -6.509 1.00 79.12 88 LEU A CA 1
ATOM 712 C C . LEU A 1 88 ? 22.421 3.070 -5.461 1.00 79.12 88 LEU A C 1
ATOM 714 O O . LEU A 1 88 ? 22.920 3.212 -4.344 1.00 79.12 88 LEU A O 1
ATOM 718 N N . LEU A 1 89 ? 21.773 1.957 -5.817 1.00 79.75 89 LEU A N 1
ATOM 719 C CA . LEU A 1 89 ? 21.663 0.778 -4.952 1.00 79.75 89 LEU A CA 1
ATOM 720 C C . LEU A 1 89 ? 23.037 0.161 -4.670 1.00 79.75 89 LEU A C 1
ATOM 722 O O . LEU A 1 89 ? 23.356 -0.133 -3.520 1.00 79.75 89 LEU A O 1
ATOM 726 N N . GLY A 1 90 ? 23.888 0.029 -5.691 1.00 76.06 90 GLY A N 1
ATOM 727 C CA . GLY A 1 90 ? 25.264 -0.441 -5.523 1.00 76.06 90 GLY A CA 1
ATOM 728 C C . GLY A 1 90 ? 26.087 0.449 -4.583 1.00 76.06 90 GLY A C 1
ATOM 729 O O . GLY A 1 90 ? 26.843 -0.061 -3.755 1.00 76.06 90 GLY A O 1
ATOM 730 N N . ASP A 1 91 ? 25.917 1.770 -4.665 1.00 80.12 91 ASP A N 1
ATOM 731 C CA . ASP A 1 91 ? 26.552 2.735 -3.759 1.00 80.12 91 ASP A CA 1
ATOM 732 C C . ASP A 1 91 ? 25.995 2.671 -2.329 1.00 80.12 91 ASP A C 1
ATOM 734 O O . ASP A 1 91 ? 26.734 2.898 -1.370 1.00 80.12 91 ASP A O 1
ATOM 738 N N . GLN A 1 92 ? 24.698 2.407 -2.155 1.00 71.94 92 GLN A N 1
ATOM 739 C CA . GLN A 1 92 ? 24.082 2.224 -0.836 1.00 71.94 92 GLN A CA 1
ATOM 740 C C . GLN A 1 92 ? 24.559 0.933 -0.172 1.00 71.94 92 GLN A C 1
ATOM 742 O O . GLN A 1 92 ? 24.938 0.965 0.994 1.00 71.94 92 GLN A O 1
ATOM 747 N N . LEU A 1 93 ? 24.626 -0.173 -0.916 1.00 75.19 93 LEU A N 1
ATOM 748 C CA . LEU A 1 93 ? 25.150 -1.446 -0.419 1.00 75.19 93 LEU A CA 1
ATOM 749 C C . LEU A 1 93 ? 26.626 -1.323 -0.024 1.00 75.19 93 LEU A C 1
ATOM 751 O O . LEU A 1 93 ? 27.010 -1.745 1.065 1.00 75.19 93 LEU A O 1
ATOM 755 N N . ARG A 1 94 ? 27.451 -0.663 -0.850 1.00 78.75 94 ARG A N 1
ATOM 756 C CA . ARG A 1 94 ? 28.861 -0.400 -0.512 1.00 78.75 94 ARG A CA 1
ATOM 757 C C . ARG A 1 94 ? 29.025 0.472 0.735 1.00 78.75 94 ARG A C 1
ATOM 759 O O . ARG A 1 94 ? 29.928 0.212 1.517 1.00 78.75 94 ARG A O 1
ATOM 766 N N . ARG A 1 95 ? 28.156 1.468 0.948 1.00 69.50 95 ARG A N 1
ATOM 767 C CA . ARG A 1 95 ? 28.191 2.337 2.142 1.00 69.50 95 ARG A CA 1
ATOM 768 C C . ARG A 1 95 ? 27.595 1.692 3.397 1.00 69.50 95 ARG A C 1
ATOM 770 O O . ARG A 1 95 ? 28.041 2.004 4.490 1.00 69.50 95 ARG A O 1
ATOM 777 N N . GLY A 1 96 ? 26.607 0.811 3.251 1.00 57.06 96 GLY A N 1
ATOM 778 C CA . GLY A 1 96 ? 25.988 0.073 4.358 1.00 57.06 96 GLY A CA 1
ATOM 779 C C . GLY A 1 96 ? 26.818 -1.114 4.858 1.00 57.06 96 GLY A C 1
ATOM 780 O O . GLY A 1 96 ? 26.564 -1.612 5.948 1.00 57.06 96 GLY A O 1
ATOM 781 N N . THR A 1 97 ? 27.828 -1.543 4.094 1.00 52.78 97 THR A N 1
ATOM 782 C CA . THR A 1 97 ? 28.776 -2.607 4.478 1.00 52.78 97 THR A CA 1
ATOM 783 C C . THR A 1 97 ? 30.038 -2.044 5.148 1.00 52.78 97 THR A C 1
ATOM 785 O O . THR A 1 97 ? 31.072 -2.701 5.141 1.00 52.78 97 THR A O 1
ATOM 788 N N . ASP A 1 98 ? 29.987 -0.830 5.704 1.00 50.81 98 ASP A N 1
ATOM 789 C CA . ASP A 1 98 ? 31.075 -0.259 6.504 1.00 50.81 98 ASP A CA 1
ATOM 790 C C . ASP A 1 98 ? 30.699 -0.371 7.997 1.00 50.81 98 ASP A C 1
ATOM 792 O O . ASP A 1 98 ? 29.996 0.495 8.519 1.00 50.81 98 ASP A O 1
ATOM 796 N N . PRO A 1 99 ? 31.088 -1.448 8.715 1.00 49.16 99 PRO A N 1
ATOM 797 C CA . PRO A 1 99 ? 30.714 -1.670 10.112 1.00 49.16 99 PRO A CA 1
ATOM 798 C C . PRO A 1 99 ? 31.597 -0.868 11.085 1.00 49.16 99 PRO A C 1
ATOM 800 O O . PRO A 1 99 ? 31.611 -1.165 12.276 1.00 49.16 99 PRO A O 1
ATOM 803 N N . ASN A 1 100 ? 32.388 0.089 10.587 1.00 46.44 100 ASN A N 1
ATOM 804 C CA . ASN A 1 100 ? 33.484 0.717 11.325 1.00 46.44 100 ASN A CA 1
ATOM 805 C C . ASN A 1 100 ? 33.528 2.249 11.182 1.00 46.44 100 ASN A C 1
ATOM 807 O O . ASN A 1 100 ? 34.610 2.839 11.102 1.00 46.44 100 ASN A O 1
ATOM 811 N N . ARG A 1 101 ? 32.367 2.915 11.192 1.00 43.00 101 ARG A N 1
ATOM 812 C CA . ARG A 1 101 ? 32.304 4.376 11.320 1.00 43.00 101 ARG A CA 1
ATOM 813 C C . ARG A 1 101 ? 31.384 4.845 12.433 1.00 43.00 101 ARG A C 1
ATOM 815 O O . ARG A 1 101 ? 30.282 4.274 12.561 1.00 43.00 101 ARG A O 1
#

pLDDT: mean 85.52, std 11.04, range [43.0, 97.31]

Sequence (101 aa):
MTQDPQFVTQPDGRVRAYYPGEDWYVTGADRNGAIAALIAESEQRMQDPAYLAQHWEMTQRHRDGREHTPGLSVREIDQTEYEIRTALLGDQLRRGTDPNR

=== Feature glossary ===
The features interleaved in this record are:

— What the protein is —

Sequence gives the chain of amino acids in standard one-letter code (A=alanine, C=cysteine, …, Y=tyrosine), read N→C. It is the only feature that is directly encoded by the gene; all structural features are derived from the folded form of this sequence.

Database cross-references. InterPro integrates a dozen domain/family signature databases into unified entries with residue-range hits. GO terms attach function/process/location labels with evidence codes. CATH codes position the fold in a four-level structural taxonomy. Organism is the NCBI-taxonomy species name.

— Where its atoms are —

Atomic coordinates in PDBx/mmCIF format — the same representation the Protein Data Bank distributes. Each line of the _atom_site loop places one backbone atom in Cartesian space (units: ångströms, origin: arbitrary).

The six renders are orthographic views along the three Cartesian axes in both directions. Representation (cartoon, sticks, or surface) and color scheme (sequence-rainbow or by-chain) vary across proteins so the training set covers all the common visualization conventions.

— Local backbone conformation —

Eight-state secondary structure (DSSP): H is the canonical α-helix, G the tighter 3₁₀-helix, I the wider π-helix; E/B are β-structure, T and S are turns and bends, and '-' is everything else. DSSP derives these from the pattern of main-chain N–H···O=C hydrogen bonds, not from the sequence.

P-SEA three-state annotation labels each residue as helix, strand, or coil based purely on the geometry of the Cα trace. It serves as a fallback when the full backbone (and thus DSSP) is unavailable.

The φ/ψ torsion pair specifies the backbone conformation at each residue. φ rotates about the N–Cα bond, ψ about the Cα–C bond. Steric clashes forbid most of the (φ, ψ) plane — the allowed regions (α-helix basin, β-sheet basin, left-handed helix) are the Ramachandran-allowed regions.

— Global shape and packing —

The geometric summary reports three shape descriptors. Rg (radius of gyration) measures how spread out the Cα atoms are about their centre of mass; compact globular proteins have small Rg, elongated or unfolded ones large. Cα contacts (<8 Å, |i−j|>4) count lo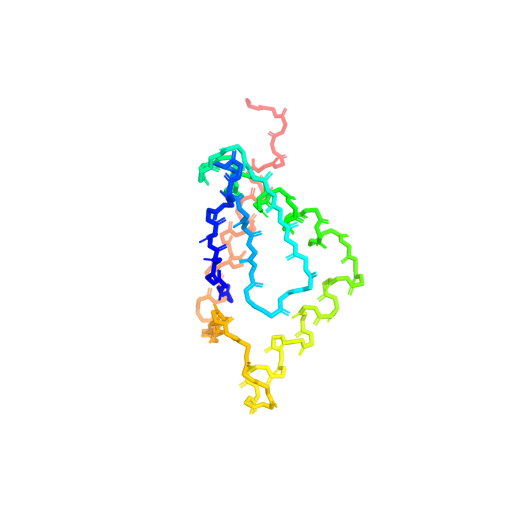ng-range residue pairs in spatial proximity — high for tightly packed folds, near zero for rods or random coil. The bounding-box extents give the protein's footprint along x, y, z in Å.

Solvent-accessible surface area (SASA) is the area in Å² traced out by the centre of a 1.4 Å probe sphere (a water molecule) rolled over the protein's van der Waals surface (Shrake–Rupley / Lee–Richards construction). Buried residues have near-zero SASA; fully exposed residues can exceed 200 Å². The total SASA scales roughly with the number of surface residues.

The contact map is a binary N×N matrix image: pixel (i, j) is dark where Cα_i and Cα_j are within 8 Å and |i−j|>4. Because the |i−j|>4 filter removes local helical contacts, off-diagonal stripes parallel to the main diagonal indicate parallel β-sheets; stripes perpendicular to it indicate antiparallel β-sheets. The Ramachandran plot scatters every residue's (φ, ψ) pair against the sterically allowed regions. The PAE heatmap renders the predicted-aligned-error matrix.

— Structural neighborhood —

3Di is Foldseek's structural alphabet. Each residue is assigned one of twenty discrete states based on how its Cα sits relative to its spatial (not sequential) neighbors. Aligning 3Di strings finds structural homologs roughly as well as full 3D superposition, but orders of magnitude faster.

Nearest PDB neighbors 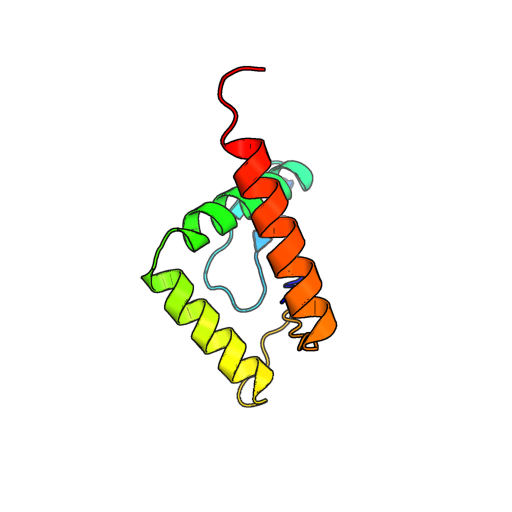are the top structural matches found by Foldseek when searching this structure against the entire Protein Data Bank. Each hit reports a TM-score (0 to 1; >0.5 almost always implies the same fold) and an E-value. These are *structural* homologs — they may share no detectable sequence similarity.

— Confidence and disorder —

For AlphaFold models, the B-factor field carries pLDDT — the model's own estimate of local accuracy on a 0–100 scale. Regions with pLDDT<50 should be treated as essentially unmodeled; they often correspond to intrinsically disordered segments.

Crystallographic B-factors measure how much each atom's electron density is smeared out, in Å². They rise in mobile loops and surface residues and fall in the buried interior. In AlphaFold models this column is repurposed to hold pLDDT instead.

Predicted aligned error is AlphaFold's pairwise confidence. Unlike pLDDT (per-residue), PAE is per-residue-pair and captures whether two parts of the structure are correctly placed relative to each other. Units are ångströms of expected positional error.